Protein AF-A0A7S3UQ26-F1 (afdb_monomer_lite)

Secondary structure (DSSP, 8-state):
-----EEE--STTEEEEEEEEESSSEEEEE---EEEEE-TTSSEEEE-TT-HHHHHHHHHHT--GGGGSEEEEETTTTEEEEEETTEEEEE-GGGS---PPP--

Foldseek 3Di:
DDWDWDWDQADVQWTKIWIWQPPVHTDTDIFDIWGWDQPPVNFKIATPLVDPSNVVVCVSLVHDSVVRRIFTADNVQRWTWDDRPPDTDIDGNVPHDPDDPPDD

Organism: Oxyrrhis marina (NCBI:txid2969)

Radius of gyration: 14.49 Å; chains: 1; bounding box: 39×42×35 Å

pLDDT: mean 76.45, std 14.2, range [39.66, 93.38]

Sequence (104 aa):
YTGALFFHTFGPNTVQILYFVILPRPQPKVTGLITYKVKPDGFTVEIDTSNKNFTEFANDMRIDPTTWNELPYNSTDDSFNLPVRDTQHLVTPRQCPTKKPGRL

Structure (mmCIF, N/CA/C/O backbone):
data_AF-A0A7S3UQ26-F1
#
_entry.id   AF-A0A7S3UQ26-F1
#
loop_
_atom_site.group_PDB
_atom_site.id
_atom_site.type_symbol
_atom_site.label_atom_id
_atom_site.label_alt_id
_atom_site.label_comp_id
_atom_site.label_asym_id
_atom_site.label_entity_id
_atom_site.label_seq_id
_atom_site.pdbx_PDB_ins_code
_atom_site.Cartn_x
_atom_site.Cartn_y
_atom_site.Cartn_z
_atom_site.occupancy
_atom_site.B_iso_or_equiv
_atom_site.auth_seq_id
_atom_site.auth_comp_id
_atom_site.auth_asym_id
_atom_site.auth_atom_id
_atom_site.pdbx_PDB_model_num
ATOM 1 N N . TYR A 1 1 ? 14.205 -6.734 -11.043 1.00 51.62 1 TYR A N 1
ATOM 2 C CA . TYR A 1 1 ? 13.723 -5.634 -10.191 1.00 51.62 1 TYR A CA 1
ATOM 3 C C . TYR A 1 1 ? 13.771 -6.127 -8.763 1.00 51.62 1 TYR A C 1
ATOM 5 O O . TYR A 1 1 ? 13.015 -7.029 -8.433 1.00 51.62 1 TYR A O 1
ATOM 13 N N . THR A 1 2 ? 14.693 -5.602 -7.965 1.00 50.84 2 THR A N 1
ATOM 14 C CA . THR A 1 2 ? 14.792 -5.909 -6.535 1.00 50.84 2 THR A CA 1
ATOM 15 C C . THR A 1 2 ? 14.678 -4.565 -5.839 1.00 50.84 2 THR A C 1
ATOM 17 O O . THR A 1 2 ? 15.666 -3.855 -5.679 1.00 50.84 2 THR A O 1
ATOM 20 N N . GLY A 1 3 ? 13.442 -4.136 -5.601 1.00 53.62 3 GLY A N 1
ATOM 21 C CA . GLY A 1 3 ? 13.165 -2.892 -4.898 1.00 53.62 3 GLY A CA 1
ATOM 22 C C . GLY A 1 3 ? 13.069 -3.192 -3.411 1.00 53.62 3 GLY A C 1
ATOM 23 O O . GLY A 1 3 ? 12.259 -4.022 -3.019 1.00 53.62 3 GLY A O 1
ATOM 24 N N . ALA A 1 4 ? 13.886 -2.537 -2.591 1.00 54.62 4 ALA A N 1
ATOM 25 C CA . ALA A 1 4 ? 13.572 -2.401 -1.174 1.00 54.62 4 ALA A CA 1
ATOM 26 C C . ALA A 1 4 ? 12.515 -1.300 -1.037 1.00 54.62 4 ALA A C 1
ATOM 28 O O . ALA A 1 4 ? 12.664 -0.243 -1.654 1.00 54.62 4 ALA A O 1
ATOM 29 N N . LEU A 1 5 ? 11.456 -1.572 -0.278 1.00 61.22 5 LEU A N 1
ATOM 30 C CA . LEU A 1 5 ? 10.345 -0.650 -0.072 1.00 61.22 5 LEU A CA 1
ATOM 31 C C . LEU A 1 5 ? 10.410 -0.051 1.323 1.00 61.22 5 LEU A C 1
ATOM 33 O O . LEU A 1 5 ? 10.472 -0.789 2.307 1.00 61.22 5 LEU A O 1
ATOM 37 N N . PHE A 1 6 ? 10.365 1.276 1.397 1.00 58.66 6 PHE A N 1
ATOM 38 C CA . PHE A 1 6 ? 10.278 2.011 2.657 1.00 58.66 6 PHE A CA 1
ATOM 39 C C . PHE A 1 6 ? 9.037 2.900 2.647 1.00 58.66 6 PHE A C 1
ATOM 41 O O . PHE A 1 6 ? 8.729 3.526 1.629 1.00 58.66 6 PHE A O 1
ATOM 48 N N . PHE A 1 7 ? 8.341 2.956 3.781 1.00 63.59 7 PHE A N 1
ATOM 49 C CA . PHE A 1 7 ? 7.070 3.659 3.929 1.00 63.59 7 PHE A CA 1
ATOM 50 C C . PHE A 1 7 ? 7.255 4.950 4.716 1.00 63.59 7 PHE A C 1
ATOM 52 O O . PHE A 1 7 ? 7.777 4.926 5.828 1.00 63.59 7 PHE A O 1
ATOM 59 N N . HIS A 1 8 ? 6.816 6.072 4.145 1.00 56.81 8 HIS A N 1
ATOM 60 C CA . HIS A 1 8 ? 6.822 7.365 4.827 1.00 56.81 8 HIS A CA 1
ATOM 61 C C . HIS A 1 8 ? 5.417 7.658 5.379 1.00 56.81 8 HIS A C 1
ATOM 63 O O . HIS A 1 8 ? 4.453 7.808 4.628 1.00 56.81 8 HIS A O 1
ATOM 69 N N . THR A 1 9 ? 5.308 7.716 6.706 1.00 56.59 9 THR A N 1
ATOM 70 C CA . THR A 1 9 ? 4.068 7.779 7.500 1.00 56.59 9 THR A CA 1
ATOM 71 C C . THR A 1 9 ? 3.764 9.203 7.986 1.00 56.59 9 THR A C 1
ATOM 73 O O . THR A 1 9 ? 3.493 9.423 9.156 1.00 56.59 9 THR A O 1
ATOM 76 N N . PHE A 1 10 ? 3.860 10.223 7.129 1.00 55.41 10 PHE A N 1
ATOM 77 C CA . PHE A 1 10 ? 3.773 11.629 7.581 1.00 55.41 10 PHE A CA 1
ATOM 78 C C . PHE A 1 10 ? 2.441 12.332 7.272 1.00 55.41 10 PHE A C 1
ATOM 80 O O . PHE A 1 10 ? 2.358 13.558 7.326 1.00 55.41 10 PHE A O 1
ATOM 87 N N . GLY A 1 11 ? 1.375 11.579 6.997 1.00 62.41 11 GLY A N 1
ATOM 88 C CA . GLY A 1 11 ? 0.041 12.142 6.807 1.00 62.41 11 GLY A CA 1
ATOM 89 C C . GLY A 1 11 ? -1.053 11.165 7.231 1.00 62.41 11 GLY A C 1
ATOM 90 O O . GLY A 1 11 ? -0.944 9.975 6.917 1.00 62.41 11 GLY A O 1
ATOM 91 N N . PRO A 1 12 ? -2.112 11.633 7.922 1.00 63.75 12 PRO A N 1
ATOM 92 C CA . PRO A 1 12 ? -3.256 10.782 8.212 1.00 63.75 12 PRO A CA 1
ATOM 93 C C . PRO A 1 12 ? -3.812 10.257 6.884 1.00 63.75 12 PRO A C 1
ATOM 95 O O . PRO A 1 12 ? -4.058 11.039 5.967 1.00 63.75 12 PRO A O 1
ATOM 98 N N . ASN A 1 13 ? -3.993 8.939 6.781 1.00 77.50 13 ASN A N 1
ATOM 99 C CA . ASN A 1 13 ? -4.617 8.285 5.627 1.00 77.50 13 ASN A CA 1
ATOM 100 C C . ASN A 1 13 ? -3.837 8.387 4.297 1.00 77.50 13 ASN A C 1
ATOM 102 O O . ASN A 1 13 ? -4.417 8.280 3.215 1.00 77.50 13 ASN A O 1
ATOM 106 N N . THR A 1 14 ? -2.514 8.578 4.357 1.00 80.56 14 THR A N 1
ATOM 107 C CA . THR A 1 14 ? -1.642 8.550 3.171 1.00 80.56 14 THR A CA 1
ATOM 108 C C . THR A 1 14 ? -0.464 7.602 3.336 1.00 80.56 14 THR A C 1
ATOM 110 O O . THR A 1 14 ? 0.087 7.467 4.425 1.00 80.56 14 THR A O 1
ATOM 113 N N . VAL A 1 15 ? -0.059 6.985 2.232 1.00 79.06 15 VAL A N 1
ATOM 114 C CA . VAL A 1 15 ? 1.137 6.161 2.096 1.00 79.06 15 VAL A CA 1
ATOM 115 C C . VAL A 1 15 ? 2.048 6.790 1.052 1.00 79.06 15 VAL A C 1
ATOM 117 O O . VAL A 1 15 ? 1.594 7.294 0.027 1.00 79.06 15 VAL A O 1
ATOM 120 N N . GLN A 1 16 ? 3.349 6.733 1.295 1.00 81.50 16 GLN A N 1
ATOM 121 C CA . GLN A 1 16 ? 4.363 7.055 0.304 1.00 81.50 16 GLN A CA 1
ATOM 122 C C . GLN A 1 16 ? 5.398 5.935 0.279 1.00 81.50 16 GLN A C 1
ATOM 124 O O . GLN A 1 16 ? 5.788 5.429 1.331 1.00 81.50 16 GLN A O 1
ATOM 129 N N . ILE A 1 17 ? 5.826 5.559 -0.921 1.00 79.88 17 ILE A N 1
ATOM 130 C CA . ILE A 1 17 ? 6.627 4.369 -1.174 1.00 79.88 17 ILE A CA 1
ATOM 131 C C . ILE A 1 17 ? 7.956 4.793 -1.799 1.00 79.88 17 ILE A C 1
ATOM 133 O O . ILE A 1 17 ? 7.988 5.289 -2.923 1.00 79.88 17 ILE A O 1
ATOM 137 N N . LEU A 1 18 ? 9.062 4.584 -1.088 1.00 80.75 18 LEU A N 1
ATOM 138 C CA . LEU A 1 18 ? 10.412 4.636 -1.657 1.00 80.75 18 LEU A CA 1
ATOM 139 C C . LEU A 1 18 ? 10.749 3.259 -2.236 1.00 80.75 18 LEU A C 1
ATOM 141 O O . LEU A 1 18 ? 10.636 2.268 -1.524 1.00 80.75 18 LEU A O 1
ATOM 145 N N . TYR A 1 19 ? 11.180 3.198 -3.492 1.00 80.12 19 TYR A N 1
ATOM 146 C CA . TYR A 1 19 ? 11.563 1.975 -4.197 1.00 80.12 19 TYR A CA 1
ATOM 147 C C . TYR A 1 19 ? 12.780 2.204 -5.098 1.00 80.12 19 TYR A C 1
ATOM 149 O O . TYR A 1 19 ? 13.125 3.334 -5.442 1.00 80.12 19 TYR A O 1
ATOM 157 N N . PHE A 1 20 ? 13.440 1.117 -5.499 1.00 79.19 20 PHE A N 1
ATOM 158 C CA . PHE A 1 20 ? 14.604 1.164 -6.384 1.00 79.19 20 PHE A CA 1
ATOM 159 C C . PHE A 1 20 ? 14.294 0.495 -7.716 1.00 79.19 20 PHE A C 1
ATOM 161 O O . PHE A 1 20 ? 14.011 -0.705 -7.777 1.00 79.19 20 PHE A O 1
ATOM 168 N N . VAL A 1 21 ? 14.420 1.261 -8.799 1.00 76.00 21 VAL A N 1
ATOM 169 C CA . VAL A 1 21 ? 14.435 0.706 -10.154 1.00 76.00 21 VAL A CA 1
ATOM 170 C C . VAL A 1 21 ? 15.890 0.455 -10.531 1.00 76.00 21 VAL A C 1
ATOM 172 O O . VAL A 1 21 ? 16.710 1.371 -10.570 1.00 76.00 21 VAL A O 1
ATOM 175 N N . ILE A 1 22 ? 16.233 -0.807 -10.772 1.00 67.44 22 ILE A N 1
ATOM 176 C CA . ILE A 1 22 ? 17.575 -1.203 -11.204 1.00 67.44 22 ILE A CA 1
ATOM 177 C C . ILE A 1 22 ? 17.597 -1.071 -12.724 1.00 67.44 22 ILE A C 1
ATOM 179 O O . ILE A 1 22 ? 16.997 -1.941 -13.339 1.00 67.44 22 ILE A O 1
ATOM 183 N N . LEU A 1 23 ? 18.207 -0.015 -13.298 1.00 60.94 23 LEU A N 1
ATOM 184 C CA . LEU A 1 23 ? 18.701 0.077 -14.696 1.00 60.94 23 LEU A CA 1
ATOM 185 C C . LEU A 1 23 ? 19.235 1.502 -15.019 1.00 60.94 23 LEU A C 1
ATOM 187 O O . LEU A 1 23 ? 18.499 2.465 -14.811 1.00 60.94 23 LEU A O 1
ATOM 191 N N . PRO A 1 24 ? 20.445 1.698 -15.600 1.00 67.62 24 PRO A N 1
ATOM 192 C CA . PRO A 1 24 ? 21.701 0.938 -15.464 1.00 67.62 24 PRO A CA 1
ATOM 193 C C . PRO A 1 24 ? 22.418 1.180 -14.115 1.00 67.62 24 PRO A C 1
ATOM 195 O O . PRO A 1 24 ? 23.444 0.570 -13.829 1.00 67.62 24 PRO A O 1
ATOM 198 N N . ARG A 1 25 ? 21.883 2.064 -13.269 1.00 73.69 25 ARG A N 1
ATOM 199 C CA . ARG A 1 25 ? 22.259 2.247 -11.861 1.00 73.69 25 ARG A CA 1
ATOM 200 C C . ARG A 1 25 ? 20.972 2.252 -11.033 1.00 73.69 25 ARG A C 1
ATOM 202 O O . ARG A 1 25 ? 19.961 2.715 -11.561 1.00 73.69 25 ARG A O 1
ATOM 209 N N . PRO A 1 26 ? 20.967 1.750 -9.786 1.00 76.25 26 PRO A N 1
ATOM 210 C CA . PRO A 1 26 ? 19.805 1.874 -8.916 1.00 76.25 26 PRO A CA 1
ATOM 211 C C . PRO A 1 26 ? 19.446 3.349 -8.747 1.00 76.25 26 PRO A C 1
ATOM 213 O O . PRO A 1 26 ? 20.262 4.132 -8.262 1.00 76.25 26 PRO A O 1
ATOM 216 N N . GLN A 1 27 ? 18.244 3.724 -9.171 1.00 78.62 27 GLN A N 1
ATOM 217 C CA . GLN A 1 27 ? 17.716 5.060 -8.923 1.00 78.62 27 GLN A CA 1
ATOM 218 C C . GLN A 1 27 ? 16.651 4.956 -7.834 1.00 78.62 27 GLN A C 1
ATOM 220 O O . GLN A 1 27 ? 15.672 4.224 -8.032 1.00 78.62 27 GLN A O 1
ATOM 225 N N . PRO A 1 28 ? 16.835 5.633 -6.684 1.00 82.31 28 PRO A N 1
ATOM 226 C CA . PRO A 1 28 ? 15.774 5.738 -5.702 1.00 82.31 28 PRO A CA 1
ATOM 227 C C . PRO A 1 28 ? 14.640 6.553 -6.319 1.00 82.31 28 PRO A C 1
ATOM 229 O O . PRO A 1 28 ? 14.845 7.662 -6.812 1.00 82.31 28 PRO A O 1
ATOM 232 N N . LYS A 1 29 ? 13.439 5.993 -6.295 1.00 84.25 29 LYS A N 1
ATOM 233 C CA . LYS A 1 29 ? 12.205 6.677 -6.651 1.00 84.25 29 LYS A CA 1
ATOM 234 C C . LYS A 1 29 ? 11.312 6.699 -5.433 1.00 84.25 29 LYS A C 1
ATOM 236 O O . LYS A 1 29 ? 11.193 5.706 -4.728 1.00 84.25 29 LYS A O 1
ATOM 241 N N . VAL A 1 30 ? 10.669 7.828 -5.203 1.00 84.25 30 VAL A N 1
ATOM 242 C CA . VAL A 1 30 ? 9.644 7.952 -4.176 1.00 84.25 30 VAL A CA 1
ATOM 243 C C . VAL A 1 30 ? 8.343 8.227 -4.901 1.00 84.25 30 VAL A C 1
ATOM 245 O O . VAL A 1 30 ? 8.301 9.082 -5.785 1.00 84.25 30 VAL A O 1
ATOM 248 N N . THR A 1 31 ? 7.287 7.494 -4.571 1.00 82.69 31 THR A N 1
ATOM 249 C CA . THR A 1 31 ? 5.958 7.838 -5.072 1.00 82.69 31 THR A CA 1
ATOM 250 C C . THR A 1 31 ? 5.545 9.210 -4.539 1.00 82.69 31 THR A C 1
ATOM 252 O O . THR A 1 31 ? 6.034 9.683 -3.510 1.00 82.69 31 THR A O 1
ATOM 255 N N . GLY A 1 32 ? 4.584 9.856 -5.192 1.00 83.31 32 GLY A N 1
ATOM 256 C CA . GLY A 1 32 ? 3.774 10.839 -4.479 1.00 83.31 32 GLY A CA 1
ATOM 257 C C . GLY A 1 32 ? 2.924 10.174 -3.387 1.00 83.31 32 GLY A C 1
ATOM 258 O O . GLY A 1 32 ? 3.039 8.974 -3.112 1.00 83.31 32 GLY A O 1
ATOM 259 N N . LEU A 1 33 ? 2.054 10.964 -2.765 1.00 84.00 33 LEU A N 1
ATOM 260 C CA . LEU A 1 33 ? 1.118 10.463 -1.763 1.00 84.00 33 LEU A CA 1
ATOM 261 C C . LEU A 1 33 ? 0.047 9.586 -2.426 1.00 84.00 33 LEU A C 1
ATOM 263 O O . LEU A 1 33 ? -0.561 9.970 -3.431 1.00 84.00 33 LEU A O 1
ATOM 267 N N . ILE A 1 34 ? -0.179 8.418 -1.836 1.00 84.12 34 ILE A N 1
ATOM 268 C CA . ILE A 1 34 ? -1.227 7.463 -2.183 1.00 84.12 34 ILE A CA 1
ATOM 269 C C . ILE A 1 34 ? -2.210 7.461 -1.019 1.00 84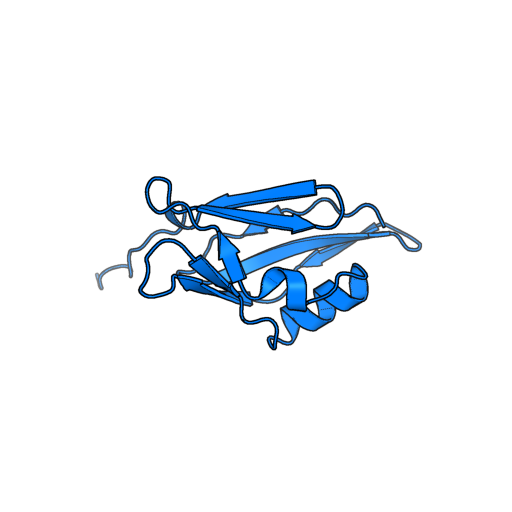.12 34 ILE A C 1
ATOM 271 O O . ILE A 1 34 ? -1.829 7.206 0.121 1.00 84.12 34 ILE A O 1
ATOM 275 N N . THR A 1 35 ? -3.466 7.791 -1.277 1.00 85.50 35 THR A N 1
ATOM 276 C CA . THR A 1 35 ? -4.499 7.823 -0.242 1.00 85.50 35 THR A CA 1
ATOM 277 C C . THR A 1 35 ? -5.027 6.424 0.039 1.00 85.50 35 THR A C 1
ATOM 279 O O . THR A 1 35 ? -5.186 5.615 -0.873 1.00 85.50 35 THR A O 1
ATOM 282 N N . TYR A 1 36 ? -5.343 6.159 1.301 1.00 86.88 36 TYR A N 1
ATOM 283 C CA . TYR A 1 36 ? -6.098 4.981 1.708 1.00 86.88 36 TYR A CA 1
ATOM 284 C C . TYR A 1 36 ? -7.186 5.384 2.700 1.00 86.88 36 TYR A C 1
ATOM 286 O O . TYR A 1 36 ? -7.150 6.472 3.271 1.00 86.88 36 TYR A O 1
ATOM 294 N N . LYS A 1 37 ? -8.163 4.516 2.927 1.00 89.00 37 LYS A N 1
ATOM 295 C CA . LYS A 1 37 ? -9.169 4.696 3.976 1.00 89.00 37 LYS A CA 1
ATOM 296 C C . LYS A 1 37 ? -9.450 3.366 4.650 1.00 89.00 37 LYS A C 1
ATOM 298 O O . LYS A 1 37 ? -9.491 2.336 3.989 1.00 89.00 37 LYS A O 1
ATOM 303 N N . VAL A 1 38 ? -9.678 3.394 5.956 1.00 89.12 38 VAL A N 1
ATOM 304 C CA . VAL A 1 38 ? -10.244 2.239 6.658 1.00 89.12 38 VAL A CA 1
ATOM 305 C C . VAL A 1 38 ? -11.743 2.225 6.368 1.00 89.12 38 VAL A C 1
ATOM 307 O O . VAL A 1 38 ? -12.417 3.249 6.520 1.00 89.12 38 VAL A O 1
ATOM 310 N N . LYS A 1 39 ? -12.265 1.096 5.890 1.00 91.38 39 LYS A N 1
ATOM 311 C CA . LYS A 1 39 ? -13.695 0.919 5.641 1.00 91.38 39 LYS A CA 1
ATOM 312 C C . LYS A 1 39 ? -14.482 0.979 6.959 1.00 91.38 39 LYS A C 1
ATOM 314 O O . LYS A 1 39 ? -13.920 0.752 8.030 1.00 91.38 39 LYS A O 1
ATOM 319 N N . PRO A 1 40 ? -15.802 1.239 6.906 1.00 91.19 40 PRO A N 1
ATOM 320 C CA . PRO A 1 40 ? -16.644 1.274 8.104 1.00 91.19 40 PRO A CA 1
ATOM 321 C C . PRO A 1 40 ? -16.667 -0.032 8.910 1.00 91.19 40 PRO A C 1
ATOM 323 O O . PRO A 1 40 ? -17.056 -0.009 10.073 1.00 91.19 40 PRO A O 1
ATOM 326 N N . ASP A 1 41 ? -16.267 -1.154 8.303 1.00 91.19 41 ASP A N 1
ATOM 327 C CA . ASP A 1 41 ? -16.128 -2.442 8.987 1.00 91.19 41 ASP A CA 1
ATOM 328 C C . ASP A 1 41 ? -15.011 -2.443 10.046 1.00 91.19 41 ASP A C 1
ATOM 330 O O . ASP A 1 41 ? -15.060 -3.243 10.974 1.00 91.19 41 ASP A O 1
ATOM 334 N N . GLY A 1 42 ? -14.030 -1.540 9.938 1.00 87.50 42 GLY A N 1
ATOM 335 C CA . GLY A 1 42 ? -12.869 -1.469 10.822 1.00 87.50 42 GLY A CA 1
ATOM 336 C C . GLY A 1 42 ? -11.828 -2.575 10.612 1.00 87.50 42 GLY A C 1
ATOM 337 O O . GLY A 1 42 ? -10.903 -2.672 11.417 1.00 87.50 42 GLY A O 1
ATOM 338 N N . PHE A 1 43 ? -11.954 -3.385 9.556 1.00 91.88 43 PHE A N 1
ATOM 339 C CA . PHE A 1 43 ? -11.084 -4.536 9.262 1.00 91.88 43 PHE A CA 1
ATOM 340 C C . PHE A 1 43 ? -10.505 -4.521 7.850 1.00 91.88 43 PHE A C 1
ATOM 342 O O . PHE A 1 43 ? -9.650 -5.349 7.536 1.00 91.88 43 PHE A O 1
ATOM 349 N N . THR A 1 44 ? -10.924 -3.576 7.013 1.00 93.38 44 THR A N 1
ATOM 350 C CA . THR A 1 44 ? -10.440 -3.458 5.639 1.00 93.38 44 THR A CA 1
ATOM 351 C C . THR A 1 44 ? -9.878 -2.066 5.392 1.00 93.38 44 THR A C 1
ATOM 353 O O . THR A 1 44 ? -10.502 -1.061 5.729 1.00 93.38 44 THR A O 1
ATOM 356 N N . VAL A 1 45 ? -8.711 -1.993 4.759 1.00 90.38 45 VAL A N 1
ATOM 357 C CA . VAL A 1 45 ? -8.185 -0.767 4.159 1.00 90.38 45 VAL A CA 1
ATOM 358 C C . VAL A 1 45 ? -8.462 -0.804 2.665 1.00 90.38 45 VAL A C 1
ATOM 360 O O . VAL A 1 45 ? -8.150 -1.784 1.997 1.00 90.38 45 VAL A O 1
ATOM 363 N N . GLU A 1 46 ? -9.034 0.277 2.148 1.00 91.94 46 GLU A N 1
ATOM 364 C CA . GLU A 1 46 ? -9.180 0.525 0.720 1.00 91.94 46 GLU A CA 1
ATOM 365 C C . GLU A 1 46 ? -8.093 1.506 0.273 1.00 91.94 46 GLU A C 1
ATOM 367 O O . GLU A 1 46 ? -8.025 2.628 0.788 1.00 91.94 46 GLU A O 1
ATOM 372 N N . ILE A 1 47 ? -7.230 1.085 -0.652 1.00 88.69 47 ILE A N 1
ATOM 373 C CA . ILE A 1 47 ? -6.207 1.948 -1.259 1.00 88.69 47 ILE A CA 1
ATOM 374 C C . ILE A 1 47 ? -6.781 2.525 -2.547 1.00 88.69 47 ILE A C 1
ATOM 376 O O . ILE A 1 47 ? -7.365 1.802 -3.346 1.00 88.69 47 ILE A O 1
ATOM 380 N N . ASP A 1 48 ? -6.581 3.821 -2.786 1.00 88.25 48 ASP A N 1
ATOM 381 C CA . ASP A 1 48 ? -6.956 4.427 -4.062 1.00 88.25 48 ASP A CA 1
ATOM 382 C C . ASP A 1 48 ? -6.002 3.962 -5.172 1.00 88.25 48 ASP A C 1
ATOM 384 O O . ASP A 1 48 ? -4.976 4.587 -5.457 1.00 88.25 48 ASP A O 1
ATOM 388 N N . THR A 1 49 ? -6.347 2.846 -5.814 1.00 84.19 49 THR A N 1
ATOM 389 C CA . THR A 1 49 ? -5.542 2.272 -6.893 1.00 84.19 49 THR A CA 1
ATOM 390 C C . THR A 1 49 ? -5.656 3.052 -8.203 1.00 84.19 49 THR A C 1
ATOM 392 O O . THR A 1 49 ? -4.898 2.794 -9.135 1.00 84.19 49 THR A O 1
ATOM 395 N N . SER A 1 50 ? -6.586 4.009 -8.290 1.00 87.00 50 SER A N 1
ATOM 396 C CA . SER A 1 50 ? -6.710 4.928 -9.427 1.00 87.00 50 SER A CA 1
ATOM 397 C C . SER A 1 50 ? -5.753 6.119 -9.325 1.00 87.00 50 SER A C 1
ATOM 399 O O . SER A 1 50 ? -5.543 6.849 -10.297 1.00 87.00 50 SER A O 1
ATOM 401 N N . ASN A 1 51 ? -5.123 6.300 -8.160 1.00 87.44 51 ASN A N 1
ATOM 402 C CA . ASN A 1 51 ? -4.128 7.331 -7.934 1.00 87.44 51 ASN A CA 1
ATOM 403 C C . ASN A 1 51 ? -2.970 7.195 -8.938 1.00 87.44 51 ASN A C 1
ATOM 405 O O . ASN A 1 51 ? -2.365 6.128 -9.092 1.00 87.44 51 ASN A O 1
ATOM 4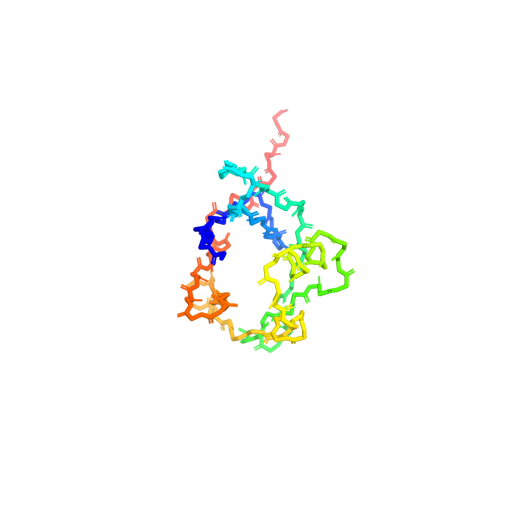09 N N . LYS A 1 52 ? -2.614 8.304 -9.594 1.00 89.44 52 LYS A N 1
ATOM 410 C CA . LYS A 1 52 ? -1.525 8.346 -10.580 1.00 89.44 52 LYS A CA 1
ATOM 411 C C . LYS A 1 52 ? -0.195 7.842 -10.003 1.00 89.44 52 LYS A C 1
ATOM 413 O O . LYS A 1 52 ? 0.484 7.061 -10.661 1.00 89.44 52 LYS A O 1
ATOM 418 N N . ASN A 1 53 ? 0.150 8.234 -8.773 1.00 88.12 53 ASN A N 1
ATOM 419 C CA . ASN A 1 53 ? 1.398 7.825 -8.120 1.00 88.12 53 ASN A CA 1
ATOM 420 C C . ASN A 1 53 ? 1.436 6.312 -7.877 1.00 88.12 53 ASN A C 1
ATOM 422 O O . ASN A 1 53 ? 2.497 5.697 -7.980 1.00 88.12 53 ASN A O 1
ATOM 426 N N . PHE A 1 54 ? 0.280 5.717 -7.567 1.00 85.62 54 PHE A N 1
ATOM 427 C CA . PHE A 1 54 ? 0.164 4.274 -7.409 1.00 85.62 54 PHE A CA 1
ATOM 428 C C . PHE A 1 54 ? 0.249 3.548 -8.752 1.00 85.62 54 PHE A C 1
ATOM 430 O O . PHE A 1 54 ? 0.992 2.581 -8.878 1.00 85.62 54 PHE A O 1
ATOM 437 N N . THR A 1 55 ? -0.451 4.046 -9.771 1.00 87.00 55 THR A N 1
ATOM 438 C CA . THR A 1 55 ? -0.444 3.452 -11.116 1.00 87.00 55 THR A CA 1
ATOM 439 C C . THR A 1 55 ? 0.962 3.465 -11.727 1.00 87.00 55 THR A C 1
ATOM 441 O O . THR A 1 55 ? 1.405 2.467 -12.290 1.00 87.00 55 THR A O 1
ATOM 444 N N . GLU A 1 56 ? 1.705 4.567 -11.581 1.00 87.56 56 GLU A N 1
ATOM 445 C CA . GLU A 1 56 ? 3.102 4.666 -12.027 1.00 87.56 56 GLU A CA 1
ATOM 446 C C . GLU A 1 56 ? 4.010 3.675 -11.292 1.00 87.56 56 GLU A C 1
ATOM 448 O O . GLU A 1 56 ? 4.784 2.959 -11.926 1.00 87.56 56 GLU A O 1
ATOM 453 N N . PHE A 1 57 ? 3.873 3.579 -9.968 1.00 85.44 57 PHE A N 1
ATOM 454 C CA . PHE A 1 57 ? 4.596 2.597 -9.163 1.00 85.44 57 PHE A CA 1
ATOM 455 C C . PHE A 1 57 ? 4.288 1.154 -9.579 1.00 85.44 57 PHE A C 1
ATOM 457 O O . PHE A 1 57 ? 5.205 0.353 -9.769 1.00 85.44 57 PHE A O 1
ATOM 464 N N . ALA A 1 58 ? 3.008 0.818 -9.740 1.00 85.25 58 ALA A N 1
ATOM 465 C CA . ALA A 1 58 ? 2.569 -0.516 -10.121 1.00 85.25 58 ALA A CA 1
ATOM 466 C C . ALA A 1 58 ? 3.109 -0.902 -11.505 1.00 85.25 58 ALA A C 1
ATOM 468 O O . ALA A 1 58 ? 3.608 -2.014 -11.678 1.00 85.25 58 ALA A O 1
ATOM 469 N N . ASN A 1 59 ? 3.121 0.038 -12.456 1.00 86.25 59 ASN A N 1
ATOM 470 C CA . ASN A 1 59 ? 3.726 -0.154 -13.774 1.00 86.25 59 ASN A CA 1
ATOM 471 C C . ASN A 1 59 ? 5.241 -0.394 -13.688 1.00 86.25 59 ASN A C 1
ATOM 473 O O . ASN A 1 59 ? 5.742 -1.369 -14.253 1.00 86.25 59 ASN A O 1
ATOM 477 N N . ASP A 1 60 ? 5.967 0.444 -12.942 1.00 83.75 60 ASP A N 1
ATOM 478 C CA . ASP A 1 60 ? 7.419 0.316 -12.758 1.00 83.75 60 ASP A CA 1
ATOM 479 C C . ASP A 1 60 ? 7.799 -1.024 -12.106 1.00 83.75 60 ASP A C 1
ATOM 481 O O . ASP A 1 60 ? 8.789 -1.662 -12.484 1.00 83.75 60 ASP A O 1
ATOM 485 N N . MET A 1 61 ? 6.991 -1.481 -11.147 1.00 79.88 61 MET A N 1
ATOM 486 C CA . MET A 1 61 ? 7.213 -2.725 -10.410 1.00 79.88 61 MET A CA 1
ATOM 487 C C . MET A 1 61 ? 6.574 -3.955 -11.061 1.00 79.88 61 MET A C 1
ATOM 489 O O . MET A 1 61 ? 6.859 -5.078 -10.625 1.00 79.88 61 MET A O 1
ATOM 493 N N . ARG A 1 62 ? 5.780 -3.771 -12.124 1.00 82.19 62 ARG A N 1
ATOM 494 C CA . ARG A 1 62 ? 4.961 -4.803 -12.785 1.00 82.19 62 ARG A CA 1
ATOM 495 C C . ARG A 1 62 ? 4.056 -5.551 -11.799 1.00 82.19 62 ARG A C 1
ATOM 497 O O . ARG A 1 62 ? 4.053 -6.779 -11.765 1.00 82.19 62 ARG A O 1
ATOM 504 N N . ILE A 1 63 ? 3.363 -4.796 -10.955 1.00 79.75 63 ILE A N 1
ATOM 505 C CA . ILE A 1 63 ? 2.375 -5.287 -9.990 1.00 79.75 63 ILE A CA 1
ATOM 506 C C . ILE A 1 63 ? 0.990 -5.031 -10.578 1.00 79.75 63 ILE A C 1
ATOM 508 O O . ILE A 1 63 ? 0.780 -4.000 -11.210 1.00 79.75 63 ILE A O 1
ATOM 512 N N . ASP A 1 64 ? 0.054 -5.952 -10.364 1.00 82.44 64 ASP A N 1
ATOM 513 C CA . ASP A 1 64 ? -1.351 -5.718 -10.683 1.00 82.44 64 ASP A CA 1
ATOM 514 C C . ASP A 1 64 ? -1.965 -4.770 -9.631 1.00 82.44 64 ASP A C 1
ATOM 516 O O . ASP A 1 64 ? -2.079 -5.165 -8.465 1.00 82.44 64 ASP A O 1
ATOM 520 N N . PRO A 1 65 ? -2.370 -3.539 -10.008 1.00 76.62 65 PRO A N 1
ATOM 521 C CA . PRO A 1 65 ? -2.949 -2.561 -9.089 1.00 76.62 65 PRO A CA 1
ATOM 522 C C . PRO A 1 65 ? -4.162 -3.095 -8.320 1.00 76.62 65 PRO A C 1
ATOM 524 O O . PRO A 1 65 ? -4.379 -2.716 -7.173 1.00 76.62 65 PRO A O 1
ATOM 527 N N . THR A 1 66 ? -4.948 -3.988 -8.931 1.00 79.81 66 THR A N 1
ATOM 528 C CA . THR A 1 66 ? -6.201 -4.492 -8.350 1.00 79.81 66 THR A CA 1
ATOM 529 C C . THR A 1 66 ? -5.973 -5.329 -7.095 1.00 79.81 66 THR A C 1
ATOM 531 O O . THR A 1 66 ? -6.833 -5.365 -6.216 1.00 79.81 66 THR A O 1
ATOM 534 N N . THR A 1 67 ? -4.784 -5.922 -6.953 1.00 80.75 67 THR A N 1
ATOM 535 C CA . THR A 1 67 ? -4.403 -6.714 -5.774 1.00 80.75 67 THR A CA 1
ATOM 536 C C . THR A 1 67 ? -4.280 -5.882 -4.498 1.00 80.75 67 THR A C 1
ATOM 538 O O . THR A 1 67 ? -4.193 -6.444 -3.410 1.00 80.75 67 THR A O 1
ATOM 541 N N . TRP A 1 68 ? -4.248 -4.551 -4.615 1.00 82.69 68 TRP A N 1
ATOM 542 C CA . TRP A 1 68 ? -4.096 -3.625 -3.490 1.00 82.69 68 TRP A CA 1
ATOM 543 C C . TRP A 1 68 ? -5.363 -2.837 -3.180 1.00 82.69 68 TRP A C 1
ATOM 545 O O . TRP A 1 68 ? -5.360 -2.057 -2.232 1.00 82.69 68 TRP A O 1
ATOM 555 N N . ASN A 1 69 ? -6.434 -3.018 -3.957 1.00 86.19 69 ASN A N 1
ATOM 556 C CA . ASN A 1 69 ? -7.657 -2.238 -3.785 1.00 86.19 69 ASN A CA 1
ATOM 557 C C . ASN A 1 69 ? -8.251 -2.429 -2.385 1.00 86.19 69 ASN A C 1
ATOM 559 O O . ASN A 1 69 ? -8.693 -1.466 -1.772 1.00 86.19 69 ASN A O 1
ATOM 563 N N . GLU A 1 70 ? -8.198 -3.653 -1.856 1.00 91.88 70 GLU A N 1
ATOM 564 C CA . GLU A 1 70 ? -8.671 -3.976 -0.514 1.00 91.88 70 GLU A CA 1
ATOM 565 C C . GLU A 1 70 ? -7.666 -4.869 0.204 1.00 91.88 70 GLU A C 1
ATOM 567 O O . GLU A 1 70 ? -7.291 -5.929 -0.299 1.00 91.88 70 GLU A O 1
ATOM 572 N N . LEU A 1 71 ? -7.233 -4.441 1.388 1.00 90.88 71 LEU A N 1
ATOM 573 C CA . LEU A 1 71 ? -6.258 -5.155 2.204 1.00 90.88 71 LEU A CA 1
ATOM 574 C C . LEU A 1 71 ? -6.790 -5.363 3.624 1.00 90.88 71 LEU A C 1
ATOM 576 O O . LEU A 1 71 ? -7.447 -4.469 4.166 1.00 90.88 71 LEU A O 1
ATOM 580 N N . PRO A 1 72 ? -6.472 -6.502 4.265 1.00 93.38 72 PRO A N 1
ATOM 581 C CA . PRO A 1 72 ? -6.771 -6.705 5.674 1.00 93.38 72 PRO A CA 1
ATOM 582 C C . PRO A 1 72 ? -6.110 -5.633 6.541 1.00 93.38 72 PRO A C 1
ATOM 584 O O . PRO A 1 72 ? -4.921 -5.341 6.395 1.00 93.38 72 PRO A O 1
ATOM 587 N N . TYR A 1 73 ? -6.878 -5.090 7.477 1.00 90.75 73 TYR A N 1
ATOM 588 C CA . TYR A 1 73 ? -6.454 -4.070 8.420 1.00 90.75 73 TYR A CA 1
ATOM 589 C C . TYR A 1 73 ? -6.600 -4.565 9.856 1.00 90.75 73 TYR A C 1
ATOM 591 O O . TYR A 1 73 ? -7.633 -5.092 10.267 1.00 90.75 73 TYR A O 1
ATOM 599 N N . ASN A 1 74 ? -5.537 -4.379 10.628 1.00 90.06 74 ASN A N 1
ATOM 600 C CA . ASN A 1 74 ? -5.477 -4.673 12.046 1.00 90.06 74 ASN A CA 1
ATOM 601 C C . ASN A 1 74 ? -5.694 -3.375 12.832 1.00 90.06 74 ASN A C 1
ATOM 603 O O . ASN A 1 74 ? -4.792 -2.546 12.967 1.00 90.06 74 ASN A O 1
ATOM 607 N N . SER A 1 75 ? -6.896 -3.220 13.381 1.00 86.50 75 SER A N 1
ATOM 608 C CA . SER A 1 75 ? -7.300 -2.053 14.168 1.00 86.50 75 SER A CA 1
ATOM 609 C C . SER A 1 75 ? -6.644 -1.975 15.552 1.00 86.50 75 SER A C 1
ATOM 611 O O . SER A 1 75 ? -6.493 -0.876 16.092 1.00 86.50 75 SER A O 1
ATOM 613 N N . THR A 1 76 ? -6.204 -3.106 16.114 1.00 87.12 76 THR A N 1
ATOM 614 C CA . THR A 1 76 ? -5.493 -3.153 17.403 1.00 87.12 76 THR A CA 1
ATOM 615 C C . THR A 1 76 ? -4.167 -2.414 17.313 1.00 87.12 76 THR A C 1
ATOM 617 O O . THR A 1 76 ? -3.851 -1.593 18.181 1.00 87.12 76 THR A O 1
ATOM 620 N N . ASP A 1 77 ? -3.430 -2.660 16.232 1.00 83.88 77 ASP A N 1
ATOM 621 C CA . ASP A 1 77 ? -2.103 -2.090 16.004 1.00 83.88 77 ASP A CA 1
ATOM 622 C C . ASP A 1 77 ? -2.128 -0.849 15.110 1.00 83.88 77 ASP A C 1
ATOM 624 O O . ASP A 1 77 ? -1.114 -0.161 15.021 1.00 83.88 77 ASP A O 1
ATOM 628 N N . ASP A 1 78 ? -3.285 -0.541 14.506 1.00 83.31 78 ASP A N 1
ATOM 629 C CA . ASP A 1 78 ? -3.421 0.424 13.411 1.00 83.31 78 ASP A CA 1
ATOM 630 C C . ASP A 1 78 ? -2.374 0.113 12.341 1.00 83.31 78 ASP A C 1
ATOM 632 O O . ASP A 1 78 ? -1.329 0.758 12.241 1.00 83.31 78 ASP A O 1
ATOM 636 N N . SER A 1 79 ? -2.591 -0.998 11.634 1.00 86.75 79 SER A N 1
ATOM 637 C CA . SER A 1 79 ? -1.643 -1.474 10.636 1.00 86.75 79 SER A CA 1
ATOM 638 C C . SER A 1 79 ? -2.266 -2.337 9.549 1.00 86.75 79 SER A C 1
ATOM 640 O O . SER A 1 79 ? -3.326 -2.932 9.727 1.00 86.75 79 SER A O 1
ATOM 642 N N . PHE A 1 80 ? -1.589 -2.427 8.410 1.00 87.69 80 PHE A N 1
ATOM 643 C CA . PHE A 1 80 ? -1.914 -3.367 7.339 1.00 87.69 80 PHE A CA 1
ATOM 644 C C . PHE A 1 80 ? -0.639 -3.799 6.614 1.00 87.69 80 PHE A C 1
ATOM 646 O O . PHE A 1 80 ? 0.385 -3.115 6.672 1.00 87.69 80 PHE A O 1
ATOM 653 N N . ASN A 1 81 ? -0.700 -4.942 5.931 1.00 86.44 81 ASN A N 1
ATOM 654 C CA . ASN A 1 81 ? 0.410 -5.442 5.126 1.00 86.44 81 ASN A CA 1
ATOM 655 C C . ASN A 1 81 ? 0.199 -5.102 3.658 1.00 86.44 81 ASN A C 1
ATOM 657 O O . ASN A 1 81 ? -0.849 -5.399 3.089 1.00 86.44 81 ASN A O 1
ATOM 661 N N . LEU A 1 82 ? 1.231 -4.540 3.043 1.00 81.12 82 LEU A N 1
ATOM 662 C CA . LEU A 1 82 ? 1.269 -4.232 1.626 1.00 81.12 82 LEU A CA 1
ATOM 663 C C . LEU A 1 82 ? 2.077 -5.308 0.886 1.00 81.12 82 LEU A C 1
ATOM 665 O O . LEU A 1 82 ? 3.293 -5.402 1.098 1.00 81.12 82 LEU A O 1
ATOM 669 N N . PRO A 1 83 ? 1.435 -6.154 0.063 1.00 79.94 83 PRO A N 1
ATOM 670 C CA . PRO A 1 83 ? 2.116 -7.236 -0.633 1.00 79.94 83 PRO A CA 1
ATOM 671 C C . PRO A 1 83 ? 2.806 -6.715 -1.892 1.00 79.94 83 PRO A C 1
ATOM 673 O O . PRO A 1 83 ? 2.166 -6.203 -2.805 1.00 79.94 83 PRO A O 1
ATOM 676 N N . VAL A 1 84 ? 4.120 -6.873 -1.988 1.00 76.44 84 VAL A N 1
ATOM 677 C CA . VAL A 1 84 ? 4.886 -6.477 -3.170 1.00 76.44 84 VAL A CA 1
ATOM 678 C C . VAL A 1 84 ? 5.637 -7.692 -3.678 1.00 76.44 84 VAL A C 1
ATOM 680 O O . VAL A 1 84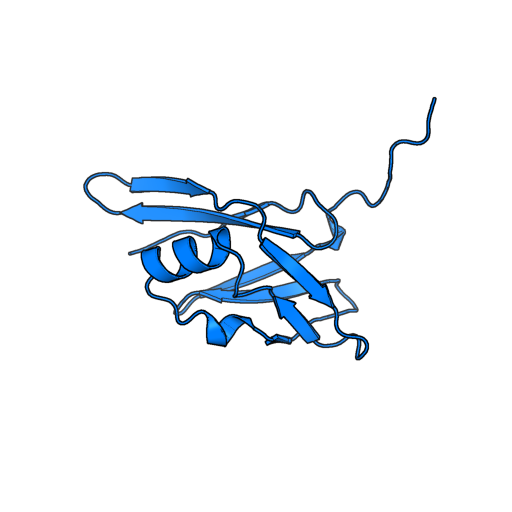 ? 6.701 -8.040 -3.173 1.00 76.44 84 VAL A O 1
ATOM 683 N N . ARG A 1 85 ? 5.087 -8.330 -4.716 1.00 75.00 85 ARG A N 1
ATOM 684 C CA . ARG A 1 85 ? 5.583 -9.624 -5.206 1.00 75.00 85 ARG A CA 1
ATOM 685 C C . ARG A 1 85 ? 5.613 -10.632 -4.046 1.00 75.00 85 ARG A C 1
ATOM 687 O O . ARG A 1 85 ? 4.570 -10.884 -3.455 1.00 75.00 85 ARG A O 1
ATOM 694 N N . ASP A 1 86 ? 6.791 -11.144 -3.700 1.00 71.19 86 ASP A N 1
ATOM 695 C CA . ASP A 1 86 ? 6.980 -12.178 -2.680 1.00 71.19 86 ASP A CA 1
ATOM 696 C C . ASP A 1 86 ? 7.258 -11.607 -1.275 1.00 71.19 86 ASP A C 1
ATOM 698 O O . ASP A 1 86 ? 7.490 -12.369 -0.336 1.00 71.19 86 ASP A O 1
ATOM 702 N N . THR A 1 87 ? 7.260 -10.278 -1.101 1.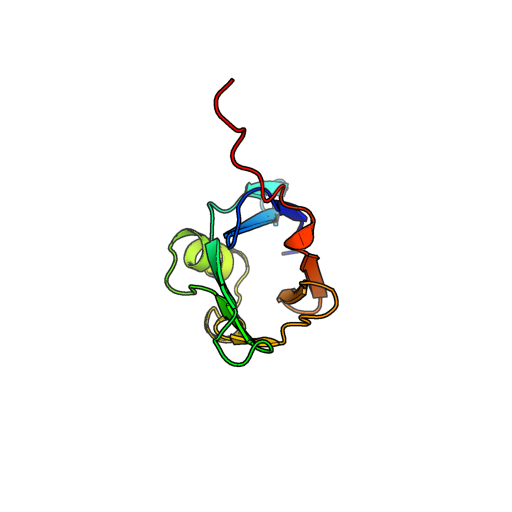00 75.00 87 THR A N 1
ATOM 703 C CA . THR A 1 87 ? 7.507 -9.628 0.195 1.00 75.00 87 THR A CA 1
ATOM 704 C C . THR A 1 87 ? 6.262 -8.930 0.728 1.00 75.00 87 THR A C 1
ATOM 706 O O . THR A 1 87 ? 5.508 -8.303 -0.013 1.00 75.00 87 THR A O 1
ATOM 709 N N . GLN A 1 88 ? 6.048 -9.012 2.041 1.00 80.12 88 GLN A N 1
ATOM 710 C CA . GLN A 1 88 ? 5.022 -8.240 2.741 1.00 80.12 88 GLN A CA 1
ATOM 711 C C . GLN A 1 88 ? 5.677 -7.115 3.526 1.00 80.12 88 GLN A C 1
ATOM 713 O O . GLN A 1 88 ? 6.687 -7.327 4.199 1.00 80.12 88 GLN A O 1
ATOM 718 N N . HIS A 1 89 ? 5.090 -5.926 3.451 1.00 79.25 89 HIS A N 1
ATOM 719 C CA . HIS A 1 89 ? 5.584 -4.771 4.178 1.00 79.25 89 HIS A CA 1
ATOM 720 C C . HIS A 1 89 ? 4.529 -4.227 5.128 1.00 79.25 89 HIS A C 1
ATOM 722 O O . HIS A 1 89 ? 3.422 -3.900 4.707 1.00 79.25 89 HIS A O 1
ATOM 728 N N . LEU A 1 90 ? 4.900 -4.105 6.399 1.00 81.88 90 LEU A N 1
ATOM 729 C CA . LEU A 1 90 ? 4.024 -3.574 7.428 1.00 81.88 90 LEU A CA 1
ATOM 730 C C . LEU A 1 90 ? 3.928 -2.047 7.316 1.00 81.88 90 LEU A C 1
ATOM 732 O O . LEU A 1 90 ? 4.944 -1.350 7.333 1.00 81.88 90 LEU A O 1
ATOM 736 N N . VAL A 1 91 ? 2.700 -1.540 7.254 1.00 80.19 91 VAL A N 1
ATOM 737 C CA . VAL A 1 91 ? 2.373 -0.113 7.314 1.00 80.19 91 VAL A CA 1
ATOM 738 C C . VAL A 1 91 ? 1.700 0.171 8.652 1.00 80.19 91 VAL A C 1
ATOM 740 O O . VAL A 1 91 ? 0.721 -0.490 8.979 1.00 80.19 91 VAL A O 1
ATOM 743 N N . THR A 1 92 ? 2.201 1.149 9.416 1.00 78.50 92 THR A N 1
ATOM 744 C CA . THR A 1 92 ? 1.688 1.526 10.750 1.00 78.50 92 THR A CA 1
ATOM 745 C C . THR A 1 92 ? 1.360 3.026 10.834 1.00 78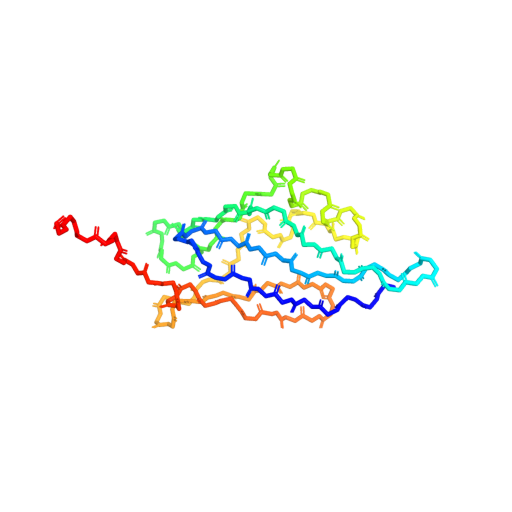.50 92 THR A C 1
ATOM 747 O O . THR A 1 92 ? 2.212 3.840 11.211 1.00 78.50 92 THR A O 1
ATOM 750 N N . PRO A 1 93 ? 0.124 3.445 10.499 1.00 68.44 93 PRO A N 1
ATOM 751 C CA . PRO A 1 93 ? -0.271 4.854 10.515 1.00 68.44 93 PRO A CA 1
ATOM 752 C C . PRO A 1 93 ? -0.195 5.537 11.881 1.00 68.44 93 PRO A C 1
ATOM 754 O O . PRO A 1 93 ? 0.020 6.747 11.930 1.00 68.44 93 PRO A O 1
ATOM 757 N N . ARG A 1 94 ? -0.271 4.784 12.986 1.00 62.84 94 ARG A N 1
ATOM 758 C CA . ARG A 1 94 ? -0.154 5.283 14.371 1.00 62.84 94 ARG A CA 1
ATOM 759 C C . ARG A 1 94 ? 1.099 6.115 14.654 1.00 62.84 94 ARG A C 1
ATOM 761 O O . ARG A 1 94 ? 1.129 6.855 15.633 1.00 62.84 94 ARG A O 1
ATOM 768 N N . GLN A 1 95 ? 2.135 5.990 13.825 1.00 57.09 95 GLN A N 1
ATOM 769 C CA . GLN A 1 95 ? 3.362 6.783 13.935 1.00 57.09 95 GLN A CA 1
ATOM 770 C C . GLN A 1 95 ? 3.219 8.209 13.365 1.00 57.09 95 GLN A C 1
ATOM 772 O O . GLN A 1 95 ? 4.107 9.035 13.570 1.00 57.09 95 GLN A O 1
ATOM 777 N N . CYS A 1 96 ? 2.095 8.534 12.712 1.00 57.47 96 CYS A N 1
ATOM 778 C CA . CYS A 1 96 ? 1.748 9.899 12.325 1.00 57.47 96 CYS A CA 1
ATOM 779 C C . CYS A 1 96 ? 1.343 10.703 13.575 1.00 57.47 96 CYS A C 1
ATOM 781 O O . CYS A 1 96 ? 0.397 10.315 14.268 1.00 57.47 96 CYS A O 1
ATOM 783 N N . PRO A 1 97 ? 1.938 11.876 13.850 1.00 52.41 97 PRO A N 1
ATOM 784 C CA . PRO A 1 97 ? 1.389 12.787 14.844 1.00 52.41 97 PRO A CA 1
ATOM 785 C C . PRO A 1 97 ? -0.029 13.207 14.424 1.00 52.41 97 PRO A C 1
ATOM 787 O O . PRO A 1 97 ? -0.211 13.951 13.466 1.00 52.41 97 PRO A O 1
ATOM 790 N N . THR A 1 98 ? -1.059 12.787 15.160 1.00 49.00 98 THR A N 1
ATOM 791 C CA . THR A 1 98 ? -2.459 13.198 14.918 1.00 49.00 98 THR A CA 1
ATOM 792 C C . THR A 1 98 ? -2.763 14.631 15.371 1.00 49.00 98 THR A C 1
ATOM 794 O O . THR A 1 98 ? -3.916 15.062 15.382 1.00 49.00 98 THR A O 1
ATOM 797 N N . LYS A 1 99 ? -1.745 15.425 15.722 1.00 40.66 99 LYS A N 1
ATOM 798 C CA . LYS A 1 99 ? -1.924 16.812 16.149 1.00 40.66 99 LYS A CA 1
ATOM 799 C C . LYS A 1 99 ? -1.686 17.782 14.996 1.00 40.66 99 LYS A C 1
AT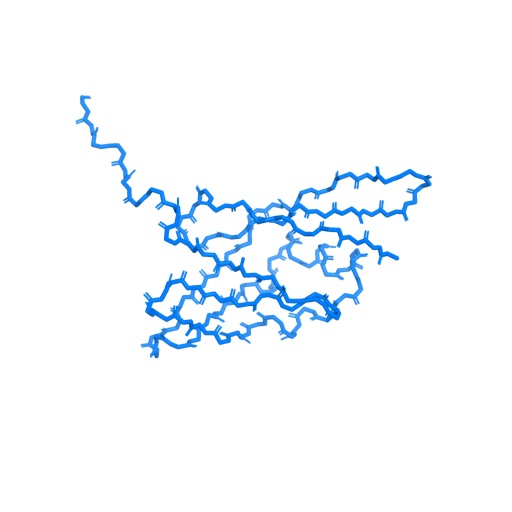OM 801 O O . LYS A 1 99 ? -0.552 18.012 14.589 1.00 40.66 99 LYS A O 1
ATOM 806 N N . LYS A 1 100 ? -2.758 18.479 14.593 1.00 42.97 100 LYS A N 1
ATOM 807 C CA . LYS A 1 100 ? -2.630 19.897 14.225 1.00 42.97 100 LYS A CA 1
ATOM 808 C C . LYS A 1 100 ? -1.820 20.565 15.346 1.00 42.97 100 LYS A C 1
ATOM 810 O O . LYS A 1 100 ? -2.229 20.411 16.502 1.00 42.97 100 LYS A O 1
ATOM 815 N N . PRO A 1 101 ? -0.717 21.284 15.075 1.00 39.66 101 PRO A N 1
ATOM 816 C CA . PRO A 1 101 ? -0.212 22.208 16.071 1.00 39.66 101 PRO A CA 1
ATOM 817 C C . PRO A 1 101 ? -1.374 23.151 16.386 1.00 39.66 101 PRO A C 1
ATOM 819 O O . PRO A 1 101 ? -1.919 23.813 15.498 1.00 39.66 101 PRO A O 1
ATOM 822 N N . GLY A 1 102 ? -1.835 23.115 17.636 1.00 40.47 102 GLY A N 1
ATOM 823 C CA . GLY A 1 102 ? -2.694 24.165 18.146 1.00 40.47 102 GLY A CA 1
ATOM 824 C C . GLY A 1 102 ? -2.008 25.490 17.842 1.00 40.47 102 GLY A C 1
ATOM 825 O O . GLY A 1 102 ? -0.796 25.605 18.019 1.00 40.47 102 GLY A O 1
ATOM 826 N N . ARG A 1 103 ? -2.783 26.445 17.324 1.00 42.41 103 ARG A N 1
ATOM 827 C CA . ARG A 1 103 ? -2.407 27.858 17.315 1.00 42.41 103 ARG A CA 1
ATOM 828 C C . ARG A 1 103 ? -1.819 28.195 18.690 1.00 42.41 103 ARG A C 1
ATOM 830 O O . ARG A 1 103 ? -2.543 28.106 19.681 1.00 42.41 103 ARG A O 1
ATOM 837 N N . LEU A 1 104 ? -0.528 28.509 18.714 1.00 43.41 104 LEU A N 1
ATOM 838 C CA . LEU A 1 104 ? 0.060 29.406 19.701 1.00 43.41 104 LEU A CA 1
ATOM 839 C C . LEU A 1 104 ? -0.096 30.827 19.163 1.00 43.41 104 LEU A C 1
ATOM 841 O O . LEU A 1 104 ? 0.039 30.986 17.926 1.00 43.41 104 LEU A O 1
#